Protein AF-A0A0C9UML5-F1 (afdb_monomer_lite)

Organism: Sphaerobolus stellatus (strain SS14) (NCBI:txid990650)

Foldseek 3Di:
DPPPDDDLVNLLVVLVVLLVVLVVCLVVDQLPDPVNVVSLVVSLVSLCCCVQVVVPDPSNVCSVVVNCVRNPVSSLVSLVVVLVVLVVVLVVVVVVVVPDDDDDDDPPVPSVVVSVVSVVVSVVVVVVVVVVVLVVVVVVCVSVVVVVCVVVCVVVVRD

Structure (mmCIF, N/CA/C/O backbone):
data_AF-A0A0C9UML5-F1
#
_entry.id   AF-A0A0C9UML5-F1
#
loop_
_atom_site.group_PDB
_atom_site.id
_atom_site.type_symbol
_atom_site.label_atom_id
_atom_site.label_alt_id
_atom_site.label_comp_id
_atom_site.label_asym_id
_atom_site.label_entity_id
_atom_site.label_seq_id
_atom_site.pdbx_PDB_ins_code
_atom_site.Cartn_x
_atom_site.Cartn_y
_atom_site.Cartn_z
_atom_site.occupancy
_atom_site.B_iso_or_equiv
_atom_site.auth_seq_id
_atom_site.auth_comp_id
_atom_site.auth_asym_id
_atom_site.auth_atom_id
_atom_site.pdbx_PDB_model_num
ATOM 1 N N . MET A 1 1 ? 8.887 7.141 35.083 1.00 37.28 1 MET A N 1
ATOM 2 C CA . MET A 1 1 ? 8.298 7.886 33.951 1.00 37.28 1 MET A CA 1
ATOM 3 C C . MET A 1 1 ? 7.443 6.906 33.176 1.00 37.28 1 MET A C 1
ATOM 5 O O . MET A 1 1 ? 7.995 5.989 32.589 1.00 37.28 1 MET A O 1
ATOM 9 N N . VAL A 1 2 ? 6.119 7.006 33.294 1.00 44.16 2 VAL A N 1
ATOM 10 C CA . VAL A 1 2 ? 5.194 6.167 32.522 1.00 44.16 2 VAL A CA 1
ATOM 11 C C . VAL A 1 2 ? 5.106 6.806 31.145 1.00 44.16 2 VAL A C 1
ATOM 13 O O . VAL A 1 2 ? 4.615 7.927 31.032 1.00 44.16 2 VAL A O 1
ATOM 16 N N . ASP A 1 3 ? 5.660 6.142 30.136 1.00 46.56 3 ASP A N 1
ATOM 17 C CA . ASP A 1 3 ? 5.519 6.552 28.741 1.00 46.56 3 ASP A CA 1
ATOM 18 C C . ASP A 1 3 ? 4.016 6.552 28.430 1.00 46.56 3 ASP A C 1
ATOM 20 O O . ASP A 1 3 ? 3.369 5.502 28.413 1.00 46.56 3 ASP A O 1
ATOM 24 N N . SER A 1 4 ? 3.413 7.738 28.342 1.00 63.56 4 SER A N 1
ATOM 25 C CA . SER A 1 4 ? 1.986 7.846 28.045 1.00 63.56 4 SER A CA 1
ATOM 26 C C . SER A 1 4 ? 1.771 7.348 26.625 1.00 63.56 4 SER A C 1
ATOM 28 O O . SER A 1 4 ? 2.444 7.809 25.704 1.00 63.56 4 SER A O 1
ATOM 30 N N . ALA A 1 5 ? 0.847 6.399 26.451 1.00 71.50 5 ALA A N 1
ATOM 31 C CA . ALA A 1 5 ? 0.508 5.882 25.134 1.00 71.50 5 ALA A CA 1
ATOM 32 C C . ALA A 1 5 ? 0.207 7.053 24.174 1.00 71.50 5 ALA A C 1
ATOM 34 O O . ALA A 1 5 ? -0.479 8.003 24.571 1.00 71.50 5 ALA A O 1
ATOM 35 N N . PRO A 1 6 ? 0.733 7.021 22.937 1.00 81.56 6 PRO A N 1
ATOM 36 C CA . PRO A 1 6 ? 0.587 8.127 22.005 1.00 81.56 6 PRO A CA 1
ATOM 37 C C . PRO A 1 6 ? -0.895 8.395 21.733 1.00 81.56 6 PRO A C 1
ATOM 39 O O . PRO A 1 6 ? -1.674 7.485 21.468 1.00 81.56 6 PRO A O 1
ATOM 42 N N . THR A 1 7 ? -1.295 9.661 21.816 1.00 91.38 7 THR A N 1
ATOM 43 C CA . THR A 1 7 ? -2.686 10.068 21.577 1.00 91.38 7 THR A CA 1
ATOM 44 C C . THR A 1 7 ? -3.059 9.932 20.092 1.00 91.38 7 THR A C 1
ATOM 46 O O . THR A 1 7 ? -2.194 10.111 19.230 1.00 91.38 7 THR A O 1
ATOM 49 N N . PRO A 1 8 ? -4.344 9.734 19.740 1.00 91.06 8 PRO A N 1
ATOM 50 C CA . PRO A 1 8 ? -4.780 9.714 18.338 1.00 91.06 8 PRO A CA 1
ATOM 51 C C . PRO A 1 8 ? -4.347 10.962 17.555 1.00 91.06 8 PRO A C 1
ATOM 53 O O . PRO A 1 8 ? -3.912 10.869 16.410 1.00 91.06 8 PRO A O 1
ATOM 56 N N . ALA A 1 9 ? -4.393 12.132 18.200 1.00 91.94 9 ALA A N 1
ATOM 57 C CA . ALA A 1 9 ? -3.999 13.402 17.601 1.00 91.94 9 ALA A CA 1
ATOM 58 C C . ALA A 1 9 ? -2.495 13.470 17.280 1.00 91.94 9 ALA A C 1
ATOM 60 O O . ALA A 1 9 ? -2.121 13.953 16.207 1.00 91.94 9 ALA A O 1
ATOM 61 N N . SER A 1 10 ? -1.630 12.972 18.174 1.00 92.31 10 SER A N 1
ATOM 62 C CA . SER A 1 10 ? -0.186 12.905 17.912 1.00 92.31 10 SER A CA 1
ATOM 63 C C . SER A 1 10 ? 0.127 11.906 16.800 1.00 92.31 10 SER A C 1
ATOM 65 O O . SER A 1 10 ? 0.839 12.260 15.863 1.00 92.31 10 SER A O 1
ATOM 67 N N . ILE A 1 11 ? -0.502 10.723 16.819 1.00 91.88 11 ILE A N 1
ATOM 68 C CA . ILE A 1 11 ? -0.338 9.713 15.759 1.00 91.88 11 ILE A CA 1
ATOM 69 C C . ILE A 1 11 ? -0.754 10.290 14.400 1.00 91.88 11 ILE A C 1
ATOM 71 O O . ILE A 1 11 ? -0.032 10.144 13.414 1.00 91.88 11 ILE A O 1
ATOM 75 N N . ALA A 1 12 ? -1.887 10.993 14.329 1.00 90.88 12 ALA A N 1
ATOM 76 C CA . ALA A 1 12 ? -2.371 11.593 13.088 1.00 90.88 12 ALA A CA 1
ATOM 77 C C . ALA A 1 12 ? -1.450 12.703 12.562 1.00 90.88 12 ALA A C 1
ATOM 79 O O . ALA A 1 12 ? -1.233 12.809 11.351 1.00 90.88 12 ALA A O 1
ATOM 80 N N . LYS A 1 13 ? -0.893 13.531 13.455 1.00 91.62 13 LYS A N 1
ATOM 81 C CA . LYS A 1 13 ?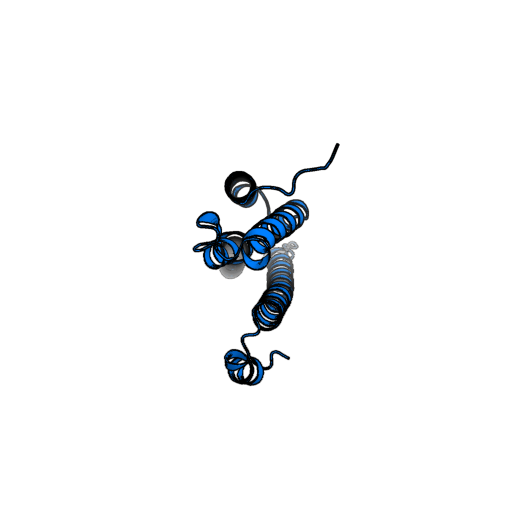 0.079 14.567 13.087 1.00 91.62 13 LYS A CA 1
ATOM 82 C C . LYS A 1 13 ? 1.343 13.941 12.493 1.00 91.62 13 LYS A C 1
ATOM 84 O O . LYS A 1 13 ? 1.759 14.348 11.406 1.00 91.62 13 LYS A O 1
ATOM 89 N N . ASP A 1 14 ? 1.892 12.928 13.154 1.00 90.62 14 ASP A N 1
ATOM 90 C CA . ASP A 1 14 ? 3.105 12.240 12.707 1.00 90.62 14 ASP A CA 1
ATOM 91 C C . ASP A 1 14 ? 2.861 11.505 11.384 1.00 90.62 14 ASP A C 1
ATOM 93 O O . ASP A 1 14 ? 3.641 11.630 10.443 1.00 90.62 14 ASP A O 1
ATOM 97 N N . THR A 1 15 ? 1.709 10.841 11.253 1.00 91.75 15 THR A N 1
ATOM 98 C CA . THR A 1 15 ? 1.270 10.158 10.024 1.00 91.75 15 THR A CA 1
ATOM 99 C C . THR A 1 15 ? 1.213 11.109 8.829 1.00 91.75 15 THR A C 1
ATOM 101 O O . THR A 1 15 ? 1.669 10.756 7.738 1.00 91.75 15 THR A O 1
ATOM 104 N N . LYS A 1 16 ? 0.700 12.334 9.010 1.00 90.62 16 LYS A N 1
ATOM 105 C CA . LYS A 1 16 ? 0.699 13.359 7.951 1.00 90.62 16 LYS A CA 1
ATOM 106 C C . LYS A 1 16 ? 2.119 13.767 7.559 1.00 90.62 16 LYS A C 1
ATOM 108 O O . LYS A 1 16 ? 2.407 13.846 6.365 1.00 90.62 16 LYS A O 1
ATOM 113 N N . GLY A 1 17 ? 2.998 13.977 8.542 1.00 90.06 17 GLY A N 1
ATOM 114 C CA . GLY A 1 17 ? 4.414 14.275 8.306 1.00 90.06 17 GLY A CA 1
ATOM 115 C C . GLY A 1 17 ? 5.109 13.166 7.514 1.00 90.06 17 GLY A C 1
ATOM 116 O O . GLY A 1 17 ? 5.662 13.423 6.446 1.00 90.06 17 GLY A O 1
ATOM 117 N N . TYR A 1 18 ? 4.987 11.919 7.969 1.00 90.31 18 TYR A N 1
ATOM 118 C CA . TYR A 1 18 ? 5.556 10.747 7.299 1.00 90.31 18 TYR A CA 1
ATOM 119 C C . TYR A 1 18 ? 4.988 10.529 5.897 1.00 90.31 18 TYR A C 1
ATOM 121 O O . TYR A 1 18 ? 5.733 10.190 4.982 1.00 90.31 18 TYR A O 1
ATOM 129 N N . THR A 1 19 ? 3.691 10.769 5.697 1.00 91.44 19 THR A N 1
ATOM 130 C CA . THR A 1 19 ? 3.065 10.691 4.370 1.00 91.44 19 THR A CA 1
ATOM 131 C C . THR A 1 19 ? 3.701 11.680 3.399 1.00 91.44 19 THR A C 1
ATOM 133 O O . THR A 1 19 ? 3.981 11.328 2.251 1.00 91.44 19 THR A O 1
ATOM 136 N N . GLN A 1 20 ? 3.920 12.920 3.841 1.00 92.00 20 GLN A N 1
ATOM 137 C CA . GLN A 1 20 ? 4.536 13.942 3.004 1.00 92.00 20 GLN A CA 1
ATOM 138 C C . GLN A 1 20 ? 5.995 13.587 2.691 1.00 92.00 20 GLN A C 1
ATOM 140 O O . GLN A 1 20 ? 6.381 13.607 1.523 1.00 92.00 20 GLN A O 1
ATOM 145 N N . SER A 1 21 ? 6.767 13.168 3.699 1.00 90.50 21 SER A N 1
ATOM 146 C CA . SER A 1 21 ? 8.148 12.710 3.508 1.00 90.50 21 SER A CA 1
ATOM 147 C C . SER A 1 21 ? 8.244 11.541 2.528 1.00 90.50 21 SER A C 1
ATOM 149 O O . SER A 1 21 ? 9.054 11.605 1.607 1.00 90.50 21 SER A O 1
ATOM 151 N N . LEU A 1 22 ? 7.383 10.527 2.657 1.00 91.56 22 LEU A N 1
ATOM 152 C CA . LEU A 1 22 ? 7.368 9.370 1.761 1.00 91.56 22 LEU A CA 1
ATOM 153 C C . LEU A 1 22 ? 7.073 9.784 0.314 1.00 91.56 22 LEU A C 1
ATOM 155 O O . LEU A 1 22 ? 7.769 9.358 -0.606 1.00 91.56 22 LEU A O 1
ATOM 159 N N . LYS A 1 23 ? 6.075 10.653 0.101 1.00 91.06 23 LYS A N 1
ATOM 160 C CA . LYS A 1 23 ? 5.753 11.189 -1.232 1.00 91.06 23 LYS A CA 1
ATOM 161 C C . LYS A 1 23 ? 6.925 11.946 -1.846 1.00 91.06 23 LYS A C 1
ATOM 163 O O . LYS A 1 23 ? 7.192 11.788 -3.034 1.00 91.06 23 LYS A O 1
ATOM 168 N N . ASP A 1 24 ? 7.594 12.789 -1.068 1.00 91.25 24 ASP A N 1
ATOM 169 C CA . ASP A 1 24 ? 8.711 13.588 -1.569 1.00 91.25 24 ASP A CA 1
ATOM 170 C C . ASP A 1 24 ? 9.957 12.739 -1.828 1.00 91.25 24 ASP A C 1
ATOM 172 O O . ASP A 1 24 ? 10.681 13.002 -2.791 1.00 91.25 24 ASP A O 1
ATOM 176 N N . TYR A 1 25 ? 10.160 11.682 -1.040 1.00 91.00 25 TYR A N 1
ATOM 177 C CA . TYR A 1 25 ? 11.210 10.697 -1.270 1.00 91.00 25 TYR A CA 1
ATOM 178 C C . TYR A 1 25 ? 10.944 9.890 -2.553 1.00 91.00 25 TYR A C 1
ATOM 180 O O . TYR A 1 25 ? 11.807 9.820 -3.425 1.00 91.00 25 TYR A O 1
ATOM 188 N N . LEU A 1 26 ? 9.715 9.401 -2.754 1.00 90.44 26 LEU A N 1
ATOM 189 C CA . LEU A 1 26 ? 9.290 8.669 -3.961 1.00 90.44 26 LEU A CA 1
ATOM 190 C C . LEU A 1 26 ? 9.470 9.444 -5.273 1.00 90.44 26 LEU A C 1
ATOM 192 O O . LEU A 1 26 ? 9.626 8.835 -6.327 1.00 90.44 26 LEU A O 1
ATOM 196 N N . LYS A 1 27 ? 9.447 10.781 -5.238 1.00 89.12 27 LYS A N 1
ATOM 197 C CA . LYS A 1 27 ? 9.708 11.606 -6.432 1.00 89.12 27 LYS A CA 1
ATOM 198 C C . LYS A 1 27 ? 11.169 11.559 -6.876 1.00 89.12 27 LYS A C 1
ATOM 200 O O . LYS A 1 27 ? 11.449 11.808 -8.043 1.00 89.12 27 LYS A O 1
ATOM 205 N N . LYS A 1 28 ? 12.091 11.318 -5.941 1.00 90.75 28 LYS A N 1
ATOM 206 C CA . LYS A 1 28 ? 13.544 11.408 -6.157 1.00 90.75 28 LYS A CA 1
ATOM 207 C C . LYS A 1 28 ? 14.221 10.040 -6.229 1.00 90.75 28 LYS A C 1
ATOM 209 O O . LYS A 1 28 ? 15.330 9.953 -6.741 1.00 90.75 28 LYS A O 1
ATOM 214 N N . HIS A 1 29 ? 13.555 9.008 -5.724 1.00 92.19 29 HIS A N 1
ATOM 215 C CA . HIS A 1 29 ? 14.109 7.679 -5.494 1.00 92.19 29 HIS A CA 1
ATOM 216 C C . HIS A 1 29 ? 13.313 6.593 -6.220 1.00 92.19 29 HIS A C 1
ATOM 218 O O . HIS A 1 29 ? 12.167 6.799 -6.634 1.00 92.19 29 HIS A O 1
ATOM 224 N N . GLU A 1 30 ? 13.920 5.420 -6.381 1.00 89.12 30 GLU A N 1
ATOM 225 C CA . GLU A 1 30 ? 13.242 4.272 -6.977 1.00 89.12 30 GLU A CA 1
ATOM 226 C C . GLU A 1 30 ? 12.307 3.589 -5.966 1.00 89.12 30 GLU A C 1
ATOM 228 O O . GLU A 1 30 ? 12.708 3.374 -4.824 1.00 89.12 30 GLU A O 1
ATOM 233 N N . PRO A 1 31 ? 11.096 3.149 -6.363 1.00 90.19 31 PRO A N 1
ATOM 234 C CA . PRO A 1 31 ? 10.083 2.626 -5.436 1.00 90.19 31 PRO A CA 1
ATOM 235 C C . PRO A 1 31 ? 10.476 1.334 -4.694 1.00 90.19 31 PRO A C 1
ATOM 237 O O . PRO A 1 31 ? 9.793 0.950 -3.748 1.00 90.19 31 PRO A O 1
ATOM 240 N N . TRP A 1 32 ? 11.552 0.656 -5.108 1.00 90.50 32 TRP A N 1
ATOM 241 C CA . TRP A 1 32 ? 12.105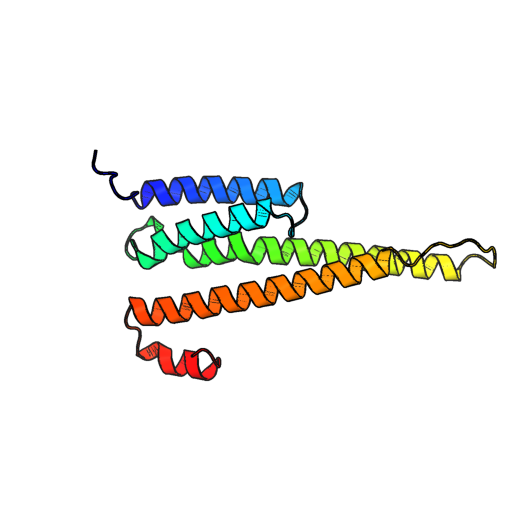 -0.545 -4.460 1.00 90.50 32 TRP A CA 1
ATOM 242 C C . TRP A 1 32 ? 13.290 -0.259 -3.527 1.00 90.50 32 TRP A C 1
ATOM 244 O O . TRP A 1 32 ? 13.956 -1.194 -3.074 1.00 90.50 32 TRP A O 1
ATOM 254 N N . GLU A 1 33 ? 13.615 1.006 -3.265 1.00 93.12 33 GLU A N 1
ATOM 255 C CA . GLU A 1 33 ? 14.661 1.344 -2.302 1.00 93.12 33 GLU A CA 1
ATOM 256 C C . GLU A 1 33 ? 14.272 0.922 -0.879 1.00 93.12 33 GLU A C 1
ATOM 258 O O . GLU A 1 33 ? 13.125 1.050 -0.449 1.00 93.12 33 GLU A O 1
ATOM 263 N N . ARG A 1 34 ? 15.259 0.435 -0.115 1.00 91.81 34 ARG A N 1
ATOM 264 C CA . ARG A 1 34 ? 15.042 -0.052 1.259 1.00 91.81 34 ARG A CA 1
ATOM 265 C C . ARG A 1 34 ? 14.485 1.027 2.188 1.00 91.81 34 ARG A C 1
ATOM 267 O O . ARG A 1 34 ? 13.712 0.708 3.083 1.00 91.81 34 ARG A O 1
ATOM 274 N N . GLU A 1 35 ? 14.858 2.284 1.969 1.00 92.44 35 GLU A N 1
ATOM 275 C CA . GLU A 1 35 ? 14.360 3.409 2.764 1.00 92.44 35 GLU A CA 1
ATOM 276 C C . GLU A 1 35 ? 12.855 3.635 2.549 1.00 92.44 35 GLU A C 1
ATOM 278 O O . GLU A 1 35 ? 12.121 3.872 3.506 1.00 92.44 35 GLU A O 1
ATOM 283 N N . ILE A 1 36 ? 12.359 3.459 1.318 1.00 92.62 36 ILE A N 1
ATOM 284 C CA . ILE A 1 36 ? 10.921 3.530 1.016 1.00 92.62 36 ILE A CA 1
ATOM 285 C C . ILE A 1 36 ? 10.175 2.408 1.730 1.00 92.62 36 ILE A C 1
ATOM 287 O O . ILE A 1 36 ? 9.125 2.651 2.323 1.00 92.62 36 ILE A O 1
ATOM 291 N N . GLU A 1 37 ? 10.725 1.193 1.720 1.00 92.62 37 GLU A N 1
ATOM 292 C CA . GLU A 1 37 ? 10.151 0.051 2.438 1.00 92.62 37 GLU A CA 1
ATOM 293 C C . GLU A 1 37 ? 10.069 0.305 3.949 1.00 92.62 37 GLU A C 1
ATOM 295 O O . GLU A 1 37 ? 9.044 0.042 4.589 1.00 92.62 37 GLU A O 1
ATOM 300 N N . PHE A 1 38 ? 11.138 0.862 4.518 1.00 92.81 38 PHE A N 1
ATOM 301 C CA . PHE A 1 38 ? 11.209 1.206 5.932 1.00 92.81 38 PHE A CA 1
ATOM 302 C C . PHE A 1 38 ? 10.170 2.270 6.308 1.00 92.81 38 PHE A C 1
ATOM 304 O O . PHE A 1 38 ? 9.367 2.060 7.224 1.00 92.81 38 PHE A O 1
ATOM 311 N N . GLN A 1 39 ? 10.121 3.378 5.563 1.00 93.19 39 GLN A N 1
ATOM 312 C CA . GLN A 1 39 ? 9.140 4.444 5.778 1.00 93.19 39 GLN A CA 1
ATOM 313 C C . GLN A 1 39 ? 7.707 3.934 5.609 1.00 93.19 39 GLN A C 1
ATOM 315 O O . GLN A 1 39 ? 6.847 4.236 6.439 1.00 93.19 39 GLN A O 1
ATOM 320 N N . ARG A 1 40 ? 7.455 3.100 4.594 1.00 94.75 40 ARG A N 1
ATOM 321 C CA . ARG A 1 40 ? 6.151 2.471 4.360 1.00 94.75 40 ARG A CA 1
ATOM 322 C C . ARG A 1 40 ? 5.734 1.599 5.539 1.00 94.75 40 ARG A C 1
ATOM 324 O O . ARG A 1 40 ? 4.614 1.733 6.024 1.00 94.75 40 ARG A O 1
ATOM 331 N N . THR A 1 41 ? 6.619 0.732 6.024 1.00 94.25 41 THR A N 1
ATOM 332 C CA . THR A 1 41 ? 6.336 -0.167 7.153 1.00 94.25 41 THR A CA 1
ATOM 333 C C . THR A 1 41 ? 6.025 0.613 8.431 1.00 94.25 41 THR A C 1
ATOM 335 O O . THR A 1 41 ? 5.075 0.283 9.149 1.00 94.25 41 THR A O 1
ATOM 338 N N . ASN A 1 42 ? 6.771 1.686 8.694 1.00 93.50 42 ASN A N 1
ATOM 339 C CA . ASN A 1 42 ? 6.502 2.568 9.827 1.00 93.50 42 ASN A CA 1
ATOM 340 C C . ASN A 1 42 ? 5.159 3.290 9.674 1.00 93.50 42 ASN A C 1
ATOM 342 O O . ASN A 1 42 ? 4.365 3.303 10.614 1.00 93.50 42 ASN A O 1
ATOM 346 N N . LEU A 1 43 ? 4.862 3.818 8.483 1.00 94.75 43 LEU A N 1
ATOM 347 C CA . LEU A 1 43 ? 3.598 4.496 8.199 1.00 94.75 43 LEU A CA 1
ATOM 348 C C . LEU A 1 43 ? 2.399 3.552 8.361 1.00 94.75 43 LEU A C 1
ATOM 350 O O . LEU A 1 43 ? 1.405 3.920 8.986 1.00 94.75 43 LEU A O 1
ATOM 354 N N . ARG A 1 44 ? 2.523 2.303 7.891 1.00 96.44 44 ARG A N 1
ATOM 355 C CA . ARG A 1 44 ? 1.525 1.250 8.130 1.00 96.44 44 ARG A CA 1
ATOM 356 C C . ARG A 1 44 ? 1.257 1.084 9.611 1.00 96.44 44 ARG A C 1
ATOM 358 O O . ARG A 1 44 ? 0.103 1.132 10.015 1.00 96.44 44 ARG A O 1
ATOM 365 N N . ARG A 1 45 ? 2.305 0.940 10.428 1.00 94.88 45 ARG A N 1
ATOM 366 C CA . ARG A 1 45 ? 2.161 0.772 11.880 1.00 94.88 45 ARG A CA 1
ATOM 367 C C . ARG A 1 45 ? 1.339 1.902 12.509 1.00 94.88 45 ARG A C 1
ATOM 369 O O . ARG A 1 45 ? 0.481 1.598 13.330 1.00 94.88 45 ARG A O 1
ATOM 376 N N . GLN A 1 46 ? 1.550 3.152 12.096 1.00 94.56 46 GLN A N 1
ATOM 377 C CA . GLN A 1 46 ? 0.794 4.293 12.624 1.00 94.56 46 GLN A CA 1
ATOM 378 C C . GLN A 1 46 ? -0.691 4.237 12.251 1.00 94.56 46 GLN A C 1
ATOM 380 O O . GLN A 1 46 ? -1.558 4.375 13.114 1.00 94.56 46 GLN A O 1
ATOM 385 N N . PHE A 1 47 ? -1.006 3.929 10.992 1.00 95.62 47 PHE A N 1
ATOM 386 C CA . PHE A 1 47 ? -2.395 3.716 10.580 1.00 95.62 47 PHE A CA 1
ATOM 387 C C . PHE A 1 47 ? -3.043 2.530 11.300 1.00 95.62 47 PHE A C 1
ATOM 389 O O . PHE A 1 47 ? -4.199 2.621 11.702 1.00 95.62 47 PHE A O 1
ATOM 396 N N . LEU A 1 48 ? -2.309 1.434 11.523 1.00 95.38 48 LEU A N 1
ATOM 397 C CA . LEU A 1 48 ? -2.830 0.294 12.280 1.00 95.38 48 LEU A CA 1
ATOM 398 C C . LEU A 1 48 ? -3.129 0.657 13.739 1.00 95.38 48 LEU A C 1
ATOM 400 O O . LEU A 1 48 ? -4.082 0.123 14.302 1.00 95.38 48 LEU A O 1
ATOM 404 N N . GLN A 1 49 ? -2.352 1.557 14.352 1.00 94.75 49 GLN A N 1
ATOM 405 C CA . GLN A 1 49 ? -2.662 2.064 15.691 1.00 94.75 49 GLN A CA 1
ATOM 406 C C . GLN A 1 49 ? -3.968 2.863 15.695 1.00 94.75 49 GLN A C 1
ATOM 408 O O . GLN A 1 49 ? -4.821 2.610 16.542 1.00 94.75 49 GLN A O 1
ATOM 413 N N . LEU A 1 50 ? -4.172 3.758 14.724 1.00 94.31 50 LEU A N 1
ATOM 414 C CA . LEU A 1 50 ? -5.444 4.475 14.587 1.00 94.31 50 LEU A CA 1
ATOM 415 C C . LEU A 1 50 ? -6.614 3.496 14.414 1.00 94.31 50 LEU A C 1
ATOM 417 O O . LEU A 1 50 ? -7.576 3.542 15.177 1.00 94.31 50 LEU A O 1
ATOM 421 N N . LEU A 1 51 ? -6.486 2.547 13.485 1.00 95.12 51 LEU A N 1
ATOM 422 C CA . LEU A 1 51 ? -7.559 1.614 13.145 1.00 95.12 51 LEU A CA 1
ATOM 423 C C . LEU A 1 51 ? -7.907 0.638 14.275 1.00 95.12 51 LEU A C 1
ATOM 425 O O . LEU A 1 51 ? -9.084 0.372 14.479 1.00 95.12 51 LEU A O 1
ATOM 429 N N . PHE A 1 52 ? -6.924 0.097 15.003 1.00 95.00 52 PHE A N 1
ATOM 430 C CA . PHE A 1 52 ? -7.172 -0.984 15.972 1.00 95.00 52 PHE A CA 1
ATOM 431 C C . PHE A 1 52 ? -7.083 -0.575 17.441 1.00 95.00 52 PHE A C 1
ATOM 433 O O . PHE A 1 52 ? -7.698 -1.234 18.275 1.00 95.00 52 PHE A O 1
ATOM 440 N N . VAL A 1 53 ? -6.331 0.475 17.778 1.00 94.12 53 VAL A N 1
ATOM 441 C CA . VAL A 1 53 ? -6.202 0.956 19.168 1.00 94.12 53 VAL A CA 1
ATOM 442 C C . VAL A 1 53 ? -7.175 2.101 19.431 1.00 94.12 53 VAL A C 1
ATOM 444 O O . VAL A 1 53 ? -7.746 2.194 20.516 1.00 94.12 53 VAL A O 1
ATOM 447 N N . HIS A 1 54 ? -7.417 2.942 18.424 1.00 92.81 54 HIS A N 1
ATOM 448 C CA . HIS A 1 54 ? -8.288 4.109 18.536 1.00 92.81 54 HIS A CA 1
ATOM 449 C C . HIS A 1 54 ? -9.414 4.122 17.486 1.00 92.81 54 HIS A C 1
ATOM 451 O O . HIS A 1 54 ? -9.626 5.154 16.851 1.00 92.81 54 HIS A O 1
ATOM 457 N N . PRO A 1 55 ? -10.177 3.026 17.301 1.00 92.19 55 PRO A N 1
ATOM 458 C CA . PRO A 1 55 ? -11.128 2.880 16.189 1.00 92.19 55 PRO A CA 1
ATOM 459 C C . PRO A 1 55 ? -12.207 3.973 16.136 1.00 92.19 55 PRO A C 1
ATOM 461 O O . PRO A 1 55 ? -12.677 4.323 15.061 1.00 92.19 55 PRO A O 1
ATOM 464 N N . TYR A 1 56 ? -12.581 4.536 17.288 1.00 92.06 56 TYR A N 1
ATOM 465 C CA . TYR A 1 56 ? -13.627 5.561 17.405 1.00 92.06 56 TYR A CA 1
ATOM 466 C C . TYR A 1 56 ? -13.089 6.998 17.464 1.00 92.06 56 TYR A C 1
ATOM 468 O O . TYR A 1 56 ? -13.861 7.940 17.641 1.00 92.06 56 TYR A O 1
ATOM 476 N N . ALA A 1 57 ? -11.773 7.191 17.352 1.00 93.75 57 ALA A N 1
ATOM 477 C CA . ALA A 1 57 ? -11.204 8.528 17.277 1.00 93.75 57 ALA A CA 1
ATOM 478 C C . ALA A 1 57 ? -11.571 9.1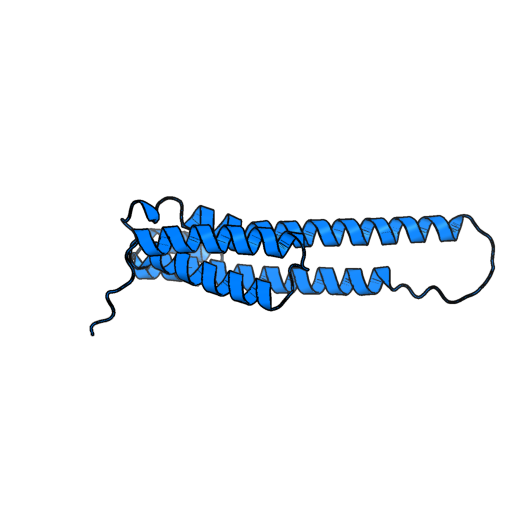79 15.937 1.00 93.75 57 ALA A C 1
ATOM 480 O O . ALA A 1 57 ? -11.577 8.525 14.894 1.00 93.75 57 ALA A O 1
ATOM 481 N N . LYS A 1 58 ? -11.828 10.491 15.940 1.00 93.75 58 LYS A N 1
ATOM 482 C CA . LYS A 1 58 ? -12.109 11.242 14.702 1.00 93.75 58 LYS A CA 1
ATOM 483 C C . LYS A 1 58 ? -10.953 11.142 13.701 1.00 93.75 58 LYS A C 1
ATOM 485 O O . LYS A 1 58 ? -11.176 11.209 12.500 1.00 93.75 58 LYS A O 1
ATOM 490 N N . GLU A 1 59 ? -9.731 10.979 14.204 1.00 93.12 59 GLU A N 1
ATOM 491 C CA . GLU A 1 59 ? -8.507 10.800 13.430 1.00 93.12 59 GLU A CA 1
ATOM 492 C C . GLU A 1 59 ? -8.441 9.453 12.701 1.00 93.12 59 GLU A C 1
ATOM 494 O O . GLU A 1 59 ? -7.711 9.334 11.721 1.00 93.12 59 GLU A O 1
ATOM 499 N N . SER A 1 60 ? -9.191 8.455 13.169 1.00 93.31 60 SER A N 1
ATOM 500 C CA . SER A 1 60 ? -9.263 7.124 12.559 1.00 93.31 60 SER A CA 1
ATOM 501 C C . SER A 1 60 ? -10.264 7.063 11.411 1.00 93.31 60 SER A C 1
ATOM 503 O O . SER A 1 60 ? -10.259 6.106 10.636 1.00 93.31 60 SER A O 1
ATOM 505 N N . LYS A 1 61 ? -11.104 8.095 11.266 1.00 92.38 61 LYS A N 1
ATOM 506 C CA . LYS A 1 61 ? -11.969 8.250 10.102 1.00 92.38 61 LYS A CA 1
ATOM 507 C C . LYS A 1 61 ? -11.107 8.343 8.841 1.00 92.38 61 LYS A C 1
ATOM 509 O O . LYS A 1 61 ? -10.155 9.119 8.797 1.00 92.38 61 LYS A O 1
ATOM 514 N N . ASP A 1 62 ? -11.448 7.551 7.829 1.00 92.62 62 ASP A N 1
ATOM 515 C CA . ASP A 1 62 ? -10.739 7.471 6.545 1.00 92.62 62 ASP A CA 1
ATOM 516 C C . ASP A 1 62 ? -9.261 7.025 6.666 1.00 92.62 62 ASP A C 1
ATOM 518 O O . ASP A 1 62 ? -8.467 7.185 5.728 1.00 92.62 62 ASP A O 1
ATOM 522 N N . ALA A 1 63 ? -8.854 6.472 7.818 1.00 94.19 63 ALA A N 1
ATOM 523 C CA . ALA A 1 63 ? -7.488 6.001 8.043 1.00 94.19 63 ALA A CA 1
ATOM 524 C C . ALA A 1 63 ? -7.151 4.777 7.177 1.00 94.19 63 ALA A C 1
ATOM 526 O O . ALA A 1 63 ? -6.016 4.642 6.730 1.00 94.19 63 ALA A O 1
ATOM 527 N N . ASP A 1 64 ? -8.130 3.925 6.886 1.00 93.31 64 ASP A N 1
ATOM 528 C CA . ASP A 1 64 ? -8.044 2.791 5.963 1.00 93.31 64 ASP A CA 1
ATOM 529 C C . ASP A 1 64 ? -7.833 3.254 4.512 1.00 93.31 64 ASP A C 1
ATOM 531 O O . ASP A 1 64 ? -6.917 2.785 3.827 1.00 93.31 64 ASP A O 1
ATOM 535 N N . HIS A 1 65 ? -8.607 4.250 4.071 1.00 95.31 65 HIS A N 1
ATOM 536 C CA . HIS A 1 65 ? -8.451 4.852 2.751 1.00 95.31 65 HIS A CA 1
ATOM 537 C C . HIS A 1 65 ? -7.081 5.528 2.608 1.00 95.31 65 HIS A C 1
ATOM 539 O O . HIS A 1 65 ? -6.369 5.337 1.617 1.00 95.31 65 HIS A O 1
ATOM 545 N N . SER A 1 66 ? -6.673 6.278 3.634 1.00 94.75 66 SER A N 1
ATOM 546 C CA . SER A 1 66 ? -5.373 6.948 3.683 1.00 94.75 66 SER A CA 1
ATOM 547 C C . SER A 1 66 ? -4.215 5.946 3.700 1.00 94.75 66 SER A C 1
ATOM 549 O O . SER A 1 66 ? -3.230 6.139 2.983 1.00 94.75 66 SER A O 1
ATOM 551 N N . LEU A 1 67 ? -4.340 4.851 4.453 1.00 96.31 67 LEU A N 1
ATOM 552 C CA . LEU A 1 67 ? -3.385 3.743 4.482 1.00 96.31 67 LEU A CA 1
ATOM 553 C C . LEU A 1 67 ? -3.184 3.147 3.084 1.00 96.31 67 LEU A C 1
ATOM 555 O O . LEU A 1 67 ? -2.039 2.994 2.644 1.00 96.31 67 LEU A O 1
ATOM 559 N N . TRP A 1 68 ? -4.276 2.858 2.368 1.00 96.62 68 TRP A N 1
ATOM 560 C CA . TRP A 1 68 ? -4.219 2.353 0.995 1.00 96.62 68 TRP A CA 1
ATOM 561 C C . TRP A 1 68 ? -3.535 3.342 0.053 1.00 96.62 68 TRP A C 1
ATOM 563 O O . TRP A 1 68 ? -2.570 2.982 -0.630 1.00 96.62 68 TRP A O 1
ATOM 573 N N . LEU A 1 69 ? -3.992 4.597 0.036 1.00 95.50 69 LEU A N 1
ATOM 574 C CA . LEU A 1 69 ? -3.464 5.601 -0.884 1.00 95.50 69 LEU A CA 1
ATOM 575 C C . LEU A 1 69 ? -1.959 5.813 -0.698 1.00 95.50 69 LEU A C 1
ATOM 577 O O . LEU A 1 69 ? -1.198 5.857 -1.666 1.00 95.50 69 LEU A O 1
ATOM 581 N N . THR A 1 70 ? -1.536 5.946 0.557 1.00 93.69 70 THR A N 1
ATOM 582 C CA . THR A 1 70 ? -0.177 6.373 0.896 1.00 93.69 70 THR A CA 1
ATOM 583 C C . THR A 1 70 ? 0.837 5.241 0.862 1.00 93.69 70 THR A C 1
ATOM 585 O O . THR A 1 70 ? 1.962 5.466 0.418 1.00 93.69 70 THR A O 1
ATOM 588 N N . THR A 1 71 ? 0.457 4.035 1.294 1.00 95.62 71 THR A N 1
ATOM 589 C CA . THR A 1 71 ? 1.403 2.916 1.417 1.00 95.62 71 THR A CA 1
ATOM 590 C C . THR A 1 71 ? 1.376 1.984 0.215 1.00 95.62 71 THR A C 1
ATOM 592 O O . THR A 1 71 ? 2.405 1.408 -0.114 1.00 95.62 71 THR A O 1
ATOM 595 N N . SER A 1 72 ? 0.247 1.868 -0.483 1.00 96.38 72 SER A N 1
ATOM 596 C CA . SER A 1 72 ? 0.092 0.917 -1.586 1.00 96.38 72 SER A CA 1
ATOM 597 C C . SER A 1 72 ? -0.033 1.639 -2.919 1.00 96.38 72 SER A C 1
ATOM 599 O O . SER A 1 72 ? 0.817 1.484 -3.796 1.00 96.38 72 SER A O 1
ATOM 601 N N . TYR A 1 73 ? -1.055 2.482 -3.074 1.00 96.06 73 TYR A N 1
ATOM 602 C CA . TYR A 1 73 ? -1.402 3.073 -4.364 1.00 96.06 73 TYR A CA 1
ATOM 603 C C . TYR A 1 73 ? -0.275 3.926 -4.962 1.00 96.06 73 TYR A C 1
ATOM 605 O O . TYR A 1 73 ? 0.036 3.765 -6.142 1.00 96.06 73 TYR A O 1
ATOM 613 N N . PHE A 1 74 ? 0.379 4.798 -4.182 1.00 93.94 74 PHE A N 1
ATOM 614 C CA . PHE A 1 74 ? 1.487 5.604 -4.715 1.00 93.94 74 PHE A CA 1
ATOM 615 C C . PHE A 1 74 ? 2.679 4.757 -5.163 1.00 93.94 74 PHE A C 1
ATOM 617 O O . PHE A 1 74 ? 3.271 5.059 -6.197 1.00 93.94 74 PHE A O 1
ATOM 624 N N . ILE A 1 75 ? 2.988 3.672 -4.448 1.00 94.94 75 ILE A N 1
ATOM 625 C CA . ILE A 1 75 ? 4.063 2.747 -4.824 1.00 94.94 75 ILE A CA 1
ATOM 626 C C . ILE A 1 75 ? 3.690 1.992 -6.105 1.00 94.94 75 ILE A C 1
ATOM 628 O O . ILE A 1 75 ? 4.484 1.943 -7.044 1.00 94.94 75 ILE A O 1
ATOM 632 N N . ILE A 1 76 ? 2.458 1.474 -6.191 1.00 96.62 76 ILE A N 1
ATOM 633 C CA . ILE A 1 76 ? 1.920 0.830 -7.403 1.00 96.62 76 ILE A CA 1
ATOM 634 C C . ILE A 1 76 ? 1.996 1.788 -8.596 1.00 96.62 76 ILE A C 1
ATOM 636 O O . ILE A 1 76 ? 2.431 1.398 -9.678 1.00 96.62 76 ILE A O 1
ATOM 640 N N . SER A 1 77 ? 1.579 3.041 -8.405 1.00 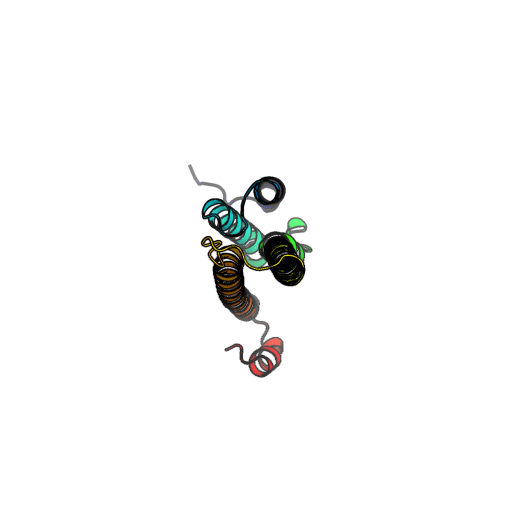95.69 77 SER A N 1
ATOM 641 C CA . SER A 1 77 ? 1.614 4.071 -9.443 1.00 95.69 77 SER A CA 1
ATOM 642 C C . SER A 1 77 ? 3.046 4.346 -9.908 1.00 95.69 77 SER A C 1
ATOM 644 O O . SER A 1 77 ? 3.306 4.346 -11.111 1.00 95.69 77 SER A O 1
ATOM 646 N N . ALA A 1 78 ? 3.994 4.473 -8.973 1.00 94.25 78 ALA A N 1
ATOM 647 C CA . ALA A 1 78 ? 5.408 4.647 -9.292 1.00 94.25 78 ALA A CA 1
ATOM 648 C C . ALA A 1 78 ? 5.958 3.462 -10.107 1.00 94.25 78 ALA A C 1
ATOM 650 O O . ALA A 1 78 ? 6.581 3.677 -11.146 1.00 94.25 78 ALA A O 1
ATOM 651 N N . TYR A 1 79 ? 5.663 2.215 -9.717 1.00 95.69 79 TYR A N 1
ATOM 652 C CA . TYR A 1 79 ? 6.038 1.037 -10.509 1.00 95.69 79 TYR A CA 1
ATOM 653 C C . TYR A 1 79 ? 5.453 1.076 -11.922 1.00 95.69 79 TYR A C 1
ATOM 655 O O . TYR A 1 79 ? 6.189 0.879 -12.888 1.00 95.69 79 TYR A O 1
ATOM 663 N N . LYS A 1 80 ? 4.152 1.363 -12.060 1.00 95.38 80 LYS A N 1
ATOM 664 C CA . LYS A 1 80 ? 3.484 1.450 -13.369 1.00 95.38 80 LYS A CA 1
ATOM 665 C C . LYS A 1 80 ? 4.131 2.501 -14.270 1.00 95.38 80 LYS A C 1
ATOM 667 O O . LYS A 1 80 ? 4.367 2.222 -15.441 1.00 95.38 80 LYS A O 1
ATOM 672 N N . GLN A 1 81 ? 4.464 3.671 -13.725 1.00 93.94 81 GLN A N 1
ATOM 673 C CA . GLN A 1 81 ? 5.151 4.731 -14.467 1.00 93.94 81 GLN A CA 1
ATOM 674 C C . GLN A 1 81 ? 6.543 4.292 -14.940 1.00 93.94 81 GLN A C 1
ATOM 676 O O . GLN A 1 81 ? 6.885 4.496 -16.103 1.00 93.94 81 GLN A O 1
ATOM 681 N N . ARG A 1 82 ? 7.338 3.651 -14.071 1.00 91.94 82 ARG A N 1
ATOM 682 C CA . ARG A 1 82 ? 8.682 3.172 -14.436 1.00 91.94 82 ARG A CA 1
ATOM 683 C C . ARG A 1 82 ? 8.643 2.037 -15.461 1.00 91.94 82 ARG A C 1
ATOM 685 O O . ARG A 1 82 ? 9.483 2.018 -16.355 1.00 91.94 82 ARG A O 1
ATOM 692 N N . ILE A 1 83 ? 7.670 1.126 -15.362 1.00 93.12 83 ILE A N 1
ATOM 693 C CA . ILE A 1 83 ? 7.473 0.046 -16.343 1.00 93.12 83 ILE A CA 1
ATOM 694 C C . ILE A 1 83 ? 7.122 0.643 -17.707 1.00 93.12 83 ILE A C 1
ATOM 696 O O . ILE A 1 83 ? 7.815 0.358 -18.677 1.00 93.12 83 ILE A O 1
ATOM 700 N N . ALA A 1 84 ? 6.144 1.552 -17.761 1.00 92.69 84 ALA A N 1
ATOM 701 C CA . ALA A 1 84 ? 5.747 2.206 -19.007 1.00 92.69 84 ALA A CA 1
ATOM 702 C C . ALA A 1 84 ? 6.904 2.985 -19.664 1.00 92.69 84 ALA A C 1
ATOM 704 O O . ALA A 1 84 ? 7.060 2.959 -20.884 1.00 92.69 84 ALA A O 1
ATOM 705 N N . ALA A 1 85 ? 7.747 3.649 -18.864 1.00 90.69 85 ALA A N 1
ATOM 706 C CA . ALA A 1 85 ? 8.943 4.321 -19.369 1.00 90.69 85 ALA A CA 1
ATOM 707 C C . ALA A 1 85 ? 9.969 3.328 -19.947 1.00 90.69 85 ALA A C 1
ATOM 709 O O . ALA A 1 85 ? 10.538 3.581 -21.008 1.00 90.69 85 ALA A O 1
ATOM 710 N N . ALA A 1 86 ? 10.188 2.189 -19.282 1.00 88.81 86 ALA A N 1
ATOM 711 C CA . ALA A 1 86 ? 11.081 1.142 -19.775 1.00 88.81 86 ALA A CA 1
ATOM 712 C C . ALA A 1 86 ? 10.560 0.499 -21.075 1.00 88.81 86 ALA A C 1
ATOM 714 O O . ALA A 1 86 ? 11.349 0.271 -21.994 1.00 88.81 86 ALA A O 1
ATOM 715 N N . ASP A 1 87 ? 9.248 0.273 -21.182 1.00 88.88 87 ASP A N 1
ATOM 716 C CA . ASP A 1 87 ? 8.604 -0.230 -22.400 1.00 88.88 87 ASP A CA 1
ATOM 717 C C . ASP A 1 87 ? 8.816 0.725 -23.581 1.00 88.88 87 ASP A C 1
ATOM 719 O O . ASP A 1 87 ? 9.218 0.298 -24.666 1.00 88.88 87 ASP A O 1
ATOM 723 N N . ALA A 1 88 ? 8.630 2.033 -23.367 1.00 88.44 88 ALA A N 1
ATOM 724 C CA . ALA A 1 88 ? 8.837 3.043 -24.404 1.00 88.44 88 ALA A CA 1
ATOM 725 C C . ALA A 1 88 ? 10.276 3.034 -24.955 1.00 88.44 88 ALA A C 1
ATOM 727 O O . ALA A 1 88 ? 10.466 3.100 -26.171 1.00 88.44 88 ALA A O 1
ATOM 728 N N . VAL A 1 89 ? 11.284 2.885 -24.087 1.00 86.19 89 VAL A N 1
ATOM 729 C CA . VAL A 1 89 ? 12.698 2.790 -24.498 1.00 86.19 89 VAL A CA 1
ATOM 730 C C . VAL A 1 89 ? 12.957 1.522 -25.318 1.00 86.19 89 VAL A C 1
ATOM 732 O O . VAL A 1 89 ? 13.636 1.574 -26.344 1.00 86.19 89 VAL A O 1
ATOM 735 N N . ILE A 1 90 ? 12.391 0.379 -24.914 1.00 85.25 90 ILE A N 1
ATOM 736 C CA . ILE A 1 90 ? 12.522 -0.877 -25.670 1.00 85.25 90 ILE A CA 1
ATOM 737 C C . ILE A 1 90 ? 11.919 -0.723 -27.073 1.00 85.25 90 ILE A C 1
ATOM 739 O O . ILE A 1 90 ? 12.569 -1.084 -28.055 1.00 85.25 90 ILE A O 1
ATOM 743 N N . HIS A 1 91 ? 10.725 -0.139 -27.188 1.00 83.00 91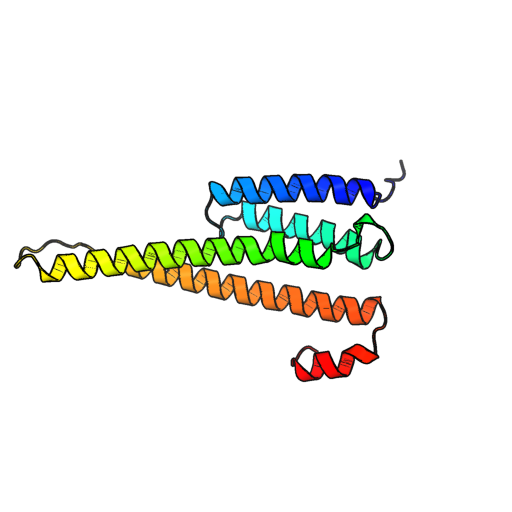 HIS A N 1
ATOM 744 C CA . HIS A 1 91 ? 10.083 0.093 -28.485 1.00 83.00 91 HIS A CA 1
ATOM 745 C C . HIS A 1 91 ? 10.869 1.064 -29.380 1.00 83.00 91 HIS A C 1
ATOM 747 O O . HIS A 1 91 ? 10.990 0.817 -30.580 1.00 83.00 91 HIS A O 1
ATOM 753 N N . GLN A 1 92 ? 11.438 2.134 -28.814 1.00 81.81 92 GLN A N 1
ATOM 754 C CA . GLN A 1 92 ? 12.280 3.080 -29.557 1.00 81.81 92 GLN A CA 1
ATOM 755 C C . GLN A 1 92 ? 13.533 2.399 -30.112 1.00 81.81 92 GLN A C 1
ATOM 757 O O . GLN A 1 92 ? 13.789 2.481 -31.313 1.00 81.81 92 GLN A O 1
ATOM 762 N N . THR A 1 93 ? 14.257 1.651 -29.271 1.00 76.12 93 THR A N 1
ATOM 763 C CA . THR A 1 93 ? 15.457 0.928 -29.720 1.00 76.12 93 THR A CA 1
ATOM 764 C C . THR A 1 93 ? 15.135 -0.088 -30.817 1.00 76.12 93 THR A C 1
ATOM 766 O O . THR A 1 93 ? 15.864 -0.158 -31.799 1.00 76.12 93 THR A O 1
ATOM 769 N N . ALA A 1 94 ? 14.022 -0.824 -30.730 1.00 75.25 94 ALA A N 1
ATOM 770 C CA . ALA A 1 94 ? 13.633 -1.787 -31.765 1.00 75.25 94 ALA A CA 1
ATOM 771 C C . ALA A 1 94 ? 13.401 -1.141 -33.149 1.00 75.25 94 ALA A C 1
ATOM 773 O O . ALA A 1 94 ? 13.792 -1.715 -34.165 1.00 75.25 94 ALA A O 1
ATOM 774 N N . ASN A 1 95 ? 12.817 0.061 -33.198 1.00 71.69 95 ASN A N 1
ATOM 775 C CA . ASN A 1 95 ? 12.546 0.764 -34.457 1.00 71.69 95 ASN A CA 1
ATOM 776 C C . ASN A 1 95 ? 13.821 1.312 -35.123 1.00 71.69 95 ASN A C 1
ATOM 778 O O . ASN A 1 95 ? 13.920 1.307 -36.350 1.00 71.69 95 ASN A O 1
ATOM 782 N N . GLU A 1 96 ? 14.816 1.741 -34.342 1.00 65.81 96 GLU A N 1
ATOM 783 C CA . GLU A 1 96 ? 16.099 2.238 -34.864 1.00 65.81 96 GLU A CA 1
ATOM 784 C C . GLU A 1 96 ? 16.925 1.133 -35.548 1.00 65.81 96 GLU A C 1
ATOM 786 O O . GLU A 1 96 ? 17.577 1.386 -36.564 1.00 65.81 96 GLU A O 1
ATOM 791 N N . TYR A 1 97 ? 16.836 -0.113 -35.063 1.00 59.34 97 TYR A N 1
ATOM 792 C CA . TYR A 1 97 ? 17.512 -1.271 -35.669 1.00 59.34 97 TYR A CA 1
ATOM 793 C C . TYR A 1 97 ? 16.964 -1.657 -37.054 1.00 59.34 97 TYR A C 1
ATOM 795 O O . TYR A 1 97 ? 17.679 -2.286 -37.833 1.00 59.34 97 TYR A O 1
ATOM 803 N N . HIS A 1 98 ? 15.728 -1.279 -37.395 1.00 59.38 98 HIS A N 1
ATOM 804 C CA . HIS A 1 98 ? 15.136 -1.573 -38.705 1.00 59.38 98 HIS A CA 1
ATOM 805 C C . HIS A 1 98 ? 15.453 -0.519 -39.785 1.00 59.38 98 HIS A C 1
ATOM 807 O O . HIS A 1 98 ? 15.181 -0.766 -40.959 1.00 59.38 98 HIS A O 1
ATOM 813 N N . GLY A 1 99 ? 16.042 0.630 -39.421 1.00 57.66 99 GLY A N 1
ATOM 814 C CA . GLY A 1 99 ? 16.272 1.760 -40.335 1.00 57.66 99 GLY A CA 1
ATOM 815 C C . GLY A 1 99 ? 17.713 1.970 -40.822 1.00 57.66 99 GLY A C 1
ATOM 816 O O . GLY A 1 99 ? 17.920 2.737 -41.761 1.00 57.66 99 GLY A O 1
ATOM 817 N N . ARG A 1 100 ? 18.724 1.321 -40.227 1.00 54.69 100 ARG A N 1
ATOM 818 C CA . ARG A 1 100 ? 20.136 1.496 -40.620 1.00 54.69 100 ARG A CA 1
ATOM 819 C C . ARG A 1 100 ? 20.822 0.157 -40.857 1.00 54.69 100 ARG A C 1
ATOM 821 O O . ARG A 1 100 ? 20.920 -0.677 -39.964 1.00 54.69 100 ARG A O 1
ATOM 828 N N . GLY A 1 101 ? 21.281 -0.025 -42.093 1.00 52.69 101 GLY A N 1
ATOM 829 C CA . GLY A 1 101 ? 22.021 -1.195 -42.535 1.00 52.69 101 GLY A CA 1
ATOM 830 C C . GLY A 1 101 ? 23.233 -1.490 -41.654 1.00 52.69 101 GLY A C 1
ATOM 831 O O . GLY A 1 101 ? 23.989 -0.594 -41.302 1.00 52.69 101 GLY A O 1
ATOM 832 N N . GLN A 1 102 ? 23.347 -2.772 -41.310 1.00 56.25 102 GLN A N 1
ATOM 833 C CA . GLN A 1 102 ? 24.568 -3.550 -41.123 1.00 56.25 102 GLN A CA 1
ATOM 834 C C . GLN A 1 102 ? 25.843 -2.746 -40.810 1.00 56.25 102 GLN A C 1
ATOM 836 O O . GLN A 1 102 ? 26.703 -2.616 -41.665 1.00 56.25 102 GLN A O 1
ATOM 841 N N . ASP A 1 103 ? 26.017 -2.332 -39.555 1.00 50.00 103 ASP A N 1
ATOM 842 C CA . ASP A 1 103 ? 27.351 -2.267 -38.961 1.00 50.00 103 ASP A CA 1
ATOM 843 C C . ASP A 1 103 ? 27.312 -2.720 -37.500 1.00 50.00 103 ASP A C 1
ATOM 845 O O . ASP A 1 103 ? 26.540 -2.261 -36.657 1.00 50.00 103 ASP A O 1
ATOM 849 N N . ARG A 1 104 ? 28.109 -3.755 -37.249 1.00 57.72 104 ARG A N 1
ATOM 850 C CA . ARG A 1 104 ? 28.218 -4.508 -36.002 1.00 57.72 104 ARG A CA 1
ATOM 851 C C . ARG A 1 104 ? 28.843 -3.618 -34.932 1.00 57.72 104 ARG A C 1
ATOM 853 O O . ARG A 1 104 ? 29.915 -3.107 -35.185 1.00 57.72 104 ARG A O 1
ATOM 860 N N . HIS A 1 105 ? 28.253 -3.537 -33.736 1.00 45.78 105 HIS A N 1
ATOM 861 C CA . HIS A 1 105 ? 28.957 -3.642 -32.442 1.00 45.78 105 HIS A CA 1
ATOM 862 C C . HIS A 1 105 ? 27.955 -3.562 -31.261 1.00 45.78 105 HIS A C 1
ATOM 864 O O . HIS A 1 105 ? 27.569 -2.499 -30.800 1.00 45.78 105 HIS A O 1
ATOM 870 N N . HIS A 1 106 ? 27.552 -4.731 -30.750 1.00 47.25 106 HIS A N 1
ATOM 871 C CA . HIS A 1 106 ? 27.389 -5.014 -29.311 1.00 47.25 106 HIS A CA 1
ATOM 872 C C . HIS A 1 106 ? 26.530 -4.076 -28.420 1.00 47.25 106 HIS A C 1
ATOM 874 O O . HIS A 1 106 ? 26.825 -3.890 -27.239 1.00 47.25 106 HIS A O 1
ATOM 880 N N . GLY A 1 107 ? 25.397 -3.571 -28.908 1.00 49.84 107 GLY A N 1
ATOM 881 C CA . GLY A 1 107 ? 24.358 -2.992 -28.047 1.00 49.84 107 GLY A CA 1
ATOM 882 C C . GLY A 1 107 ? 23.561 -4.083 -27.325 1.00 49.84 107 GLY A C 1
ATOM 883 O O . GLY A 1 107 ? 22.505 -4.493 -27.794 1.00 49.84 107 GLY A O 1
ATOM 884 N N . LYS A 1 108 ? 24.081 -4.609 -26.209 1.00 53.62 108 LYS A N 1
ATOM 885 C CA . LYS A 1 108 ? 23.398 -5.599 -25.351 1.00 53.62 108 LYS A CA 1
ATOM 886 C C . LYS A 1 108 ? 21.942 -5.159 -25.069 1.00 53.62 108 LYS A C 1
ATOM 888 O O . LYS A 1 108 ? 21.723 -3.963 -24.875 1.00 53.62 108 LYS A O 1
ATOM 893 N N . PRO A 1 109 ? 20.958 -6.081 -24.967 1.00 56.69 109 PRO A N 1
ATOM 894 C CA . PRO A 1 109 ? 19.552 -5.768 -24.674 1.00 56.69 109 PRO A CA 1
ATOM 895 C C . PRO A 1 109 ? 19.350 -5.367 -23.200 1.00 56.69 109 PRO A C 1
ATOM 897 O O . PRO A 1 109 ? 18.554 -5.954 -22.465 1.00 56.69 109 PRO A O 1
ATOM 900 N N . THR A 1 110 ? 20.114 -4.381 -22.736 1.00 61.59 110 THR A N 1
ATOM 901 C CA . THR A 1 110 ? 20.149 -3.908 -21.352 1.00 61.59 110 THR A CA 1
ATOM 902 C C . THR A 1 110 ? 18.768 -3.410 -20.923 1.00 61.59 110 THR A C 1
ATOM 904 O O . THR A 1 110 ? 18.332 -3.730 -19.821 1.00 61.59 110 THR A O 1
ATOM 907 N N . GLY A 1 111 ? 18.018 -2.765 -21.826 1.00 72.44 111 GLY A N 1
ATOM 908 C CA . GLY A 1 111 ? 16.638 -2.336 -21.570 1.00 72.44 111 GLY A CA 1
ATOM 909 C C . GLY A 1 111 ? 15.675 -3.492 -21.275 1.00 72.44 111 GLY A C 1
ATOM 910 O O . GLY A 1 111 ? 14.892 -3.414 -20.334 1.00 72.44 111 GLY A O 1
ATOM 911 N N . VAL A 1 112 ? 15.780 -4.613 -22.001 1.00 81.94 112 VAL A N 1
ATOM 912 C CA . VAL A 1 112 ? 14.902 -5.786 -21.810 1.00 81.94 112 VAL A CA 1
ATOM 913 C C . VAL A 1 112 ? 15.169 -6.470 -20.470 1.00 81.94 112 VAL A C 1
ATOM 915 O O . VAL A 1 112 ? 14.240 -6.920 -19.797 1.00 81.94 112 VAL A O 1
ATOM 918 N N . VAL A 1 113 ? 16.439 -6.561 -20.069 1.00 85.38 113 VAL A N 1
ATOM 919 C CA . VAL A 1 113 ? 16.823 -7.169 -18.789 1.00 85.38 113 VAL A CA 1
ATOM 920 C C . VAL A 1 113 ? 16.361 -6.305 -17.618 1.00 85.38 113 VAL A C 1
ATOM 922 O O . VAL A 1 113 ? 15.769 -6.840 -16.679 1.00 85.38 113 VAL A O 1
ATOM 925 N N . GLU A 1 114 ? 16.581 -4.990 -17.675 1.00 85.69 114 GLU A N 1
ATOM 926 C CA . GLU A 1 114 ? 16.115 -4.071 -16.630 1.00 85.69 114 GLU A CA 1
ATOM 927 C C . GLU A 1 114 ? 14.583 -4.035 -16.546 1.00 85.69 114 GLU A C 1
ATOM 929 O O . GLU A 1 114 ? 14.034 -4.116 -15.446 1.00 85.69 114 GLU A O 1
ATOM 934 N N . HIS A 1 115 ? 13.881 -4.067 -17.683 1.00 90.31 115 HIS A N 1
ATOM 935 C CA . HIS A 1 115 ? 12.425 -4.203 -17.712 1.00 90.31 115 HIS A CA 1
ATOM 936 C C . HIS A 1 115 ? 11.947 -5.506 -17.045 1.00 90.31 115 HIS A C 1
ATOM 938 O O . HIS A 1 115 ? 11.087 -5.481 -16.164 1.00 90.31 115 HIS A O 1
ATOM 944 N N . ARG A 1 116 ? 12.545 -6.658 -17.385 1.00 91.62 116 ARG A N 1
ATOM 945 C CA . ARG A 1 116 ? 12.194 -7.948 -16.758 1.00 91.62 116 ARG A CA 1
ATOM 946 C C . ARG A 1 116 ? 12.417 -7.934 -15.247 1.00 91.62 116 ARG A C 1
ATOM 948 O O . ARG A 1 116 ? 11.566 -8.431 -14.508 1.00 91.62 116 ARG A O 1
ATOM 955 N N . LYS A 1 117 ? 13.533 -7.359 -14.782 1.00 92.31 117 LYS A N 1
ATOM 956 C CA . LYS A 1 117 ? 13.811 -7.191 -13.346 1.00 92.31 117 LYS A CA 1
ATOM 957 C C . LYS A 1 117 ? 12.758 -6.310 -12.680 1.00 92.31 117 LYS A C 1
ATOM 959 O O . LYS A 1 117 ? 12.281 -6.657 -11.602 1.00 92.31 117 LYS A O 1
ATOM 964 N N . LEU A 1 118 ? 12.384 -5.203 -13.316 1.00 93.38 118 LEU A N 1
ATOM 965 C CA . LEU A 1 118 ? 11.385 -4.274 -12.799 1.00 93.38 118 LEU A CA 1
ATOM 966 C C . LEU A 1 118 ? 10.006 -4.932 -12.664 1.00 93.38 118 LEU A C 1
ATOM 968 O O . LEU A 1 118 ? 9.402 -4.866 -11.595 1.00 93.38 118 LEU A O 1
ATOM 972 N N . VAL A 1 119 ? 9.542 -5.636 -13.700 1.00 95.56 119 VAL A N 1
ATOM 973 C CA . VAL A 1 119 ? 8.275 -6.385 -13.664 1.00 95.56 119 VAL A CA 1
ATOM 974 C C . VAL A 1 119 ? 8.306 -7.473 -12.592 1.00 95.56 119 VAL A C 1
ATOM 976 O O . VAL A 1 119 ? 7.320 -7.666 -11.880 1.00 95.56 119 VAL A O 1
ATOM 979 N N . HIS A 1 120 ? 9.431 -8.177 -12.443 1.00 96.12 120 HIS A N 1
ATOM 980 C CA . HIS A 1 120 ? 9.580 -9.184 -11.395 1.00 96.12 120 HIS A CA 1
ATOM 981 C C . HIS A 1 120 ? 9.466 -8.571 -9.991 1.00 96.12 120 HIS A C 1
ATOM 983 O O . HIS A 1 120 ? 8.677 -9.060 -9.184 1.00 96.12 120 HIS A O 1
ATOM 989 N N . ARG A 1 121 ? 10.170 -7.460 -9.725 1.00 95.50 121 ARG A N 1
ATOM 990 C CA . ARG A 1 121 ? 10.058 -6.720 -8.454 1.00 95.50 121 ARG A CA 1
ATOM 991 C C . ARG A 1 121 ? 8.640 -6.225 -8.204 1.00 95.50 121 ARG A C 1
ATOM 993 O O . ARG A 1 121 ? 8.148 -6.350 -7.090 1.00 95.50 121 ARG A O 1
ATOM 1000 N N . PHE A 1 122 ? 7.968 -5.715 -9.234 1.00 97.44 122 PHE A N 1
ATOM 1001 C CA . PHE A 1 122 ? 6.593 -5.250 -9.097 1.00 97.44 122 PHE A CA 1
ATOM 1002 C C . PHE A 1 122 ? 5.641 -6.391 -8.720 1.00 97.44 122 PHE A C 1
ATOM 1004 O O . PHE A 1 122 ? 4.830 -6.231 -7.814 1.00 97.44 122 PHE A O 1
ATOM 1011 N N . ARG A 1 123 ? 5.777 -7.570 -9.342 1.00 97.69 123 ARG A N 1
ATOM 1012 C CA . ARG A 1 123 ? 4.998 -8.763 -8.963 1.00 97.69 123 ARG A CA 1
ATOM 1013 C C . ARG A 1 123 ? 5.275 -9.206 -7.531 1.00 97.69 123 ARG A C 1
ATOM 1015 O O . ARG A 1 123 ? 4.333 -9.533 -6.819 1.00 97.69 123 ARG A O 1
ATOM 1022 N N . GLN A 1 124 ? 6.541 -9.204 -7.113 1.00 97.00 124 GLN A N 1
ATOM 1023 C CA . GLN A 1 124 ? 6.898 -9.521 -5.732 1.00 97.00 124 GLN A CA 1
ATOM 1024 C C . GLN A 1 124 ? 6.241 -8.535 -4.760 1.00 97.00 124 GLN A C 1
ATOM 1026 O O . GLN A 1 124 ? 5.593 -8.963 -3.809 1.00 97.00 124 GLN A O 1
ATOM 1031 N N . PHE A 1 125 ? 6.352 -7.236 -5.037 1.00 96.75 125 PHE A N 1
ATOM 1032 C CA . PHE A 1 125 ? 5.710 -6.198 -4.241 1.00 96.75 125 PHE A CA 1
ATOM 1033 C C . PHE A 1 125 ? 4.191 -6.414 -4.161 1.00 96.75 125 PHE A C 1
ATOM 1035 O O . PHE A 1 125 ? 3.645 -6.426 -3.067 1.00 96.75 125 PHE A O 1
ATOM 1042 N N . LEU A 1 126 ? 3.505 -6.678 -5.279 1.00 97.88 126 LEU A N 1
ATOM 1043 C CA . LEU A 1 126 ? 2.063 -6.961 -5.270 1.00 97.88 126 LEU A CA 1
ATOM 1044 C C . LEU A 1 126 ? 1.699 -8.188 -4.419 1.00 97.88 126 LEU A C 1
ATOM 1046 O O . LEU A 1 126 ? 0.691 -8.157 -3.720 1.00 97.88 126 LEU A O 1
ATOM 1050 N N . ALA A 1 127 ? 2.519 -9.240 -4.438 1.00 97.50 127 ALA A N 1
ATOM 1051 C CA . ALA A 1 127 ? 2.294 -10.421 -3.606 1.00 97.50 127 ALA A CA 1
ATOM 1052 C C . ALA A 1 127 ? 2.479 -10.117 -2.106 1.00 97.50 127 ALA A C 1
ATOM 1054 O O . ALA A 1 127 ? 1.783 -10.672 -1.256 1.00 97.50 127 ALA A O 1
ATOM 1055 N N . GLU A 1 128 ? 3.421 -9.240 -1.754 1.00 96.38 128 GLU A N 1
ATOM 1056 C CA . GLU A 1 128 ? 3.597 -8.753 -0.380 1.00 96.38 128 GLU A CA 1
ATOM 1057 C C . GLU A 1 128 ? 2.427 -7.860 0.057 1.00 96.38 128 GLU A C 1
ATOM 1059 O O . GLU A 1 128 ? 1.942 -7.987 1.185 1.00 96.38 128 GLU A O 1
ATOM 1064 N N . GLU A 1 129 ? 1.920 -7.020 -0.846 1.00 96.88 129 GLU A N 1
ATOM 1065 C CA . GLU A 1 129 ? 0.725 -6.208 -0.613 1.00 96.88 129 GLU A CA 1
ATOM 1066 C C . GLU A 1 129 ? -0.510 -7.071 -0.370 1.00 96.88 129 GLU A C 1
ATOM 1068 O O . GLU A 1 129 ? -1.220 -6.856 0.611 1.00 96.88 129 GLU A O 1
ATOM 1073 N N . GLU A 1 130 ? -0.748 -8.077 -1.210 1.00 96.38 130 GLU A N 1
ATOM 1074 C CA . GLU A 1 130 ? -1.855 -9.020 -1.044 1.00 96.38 130 GLU A CA 1
ATOM 1075 C C . GLU A 1 130 ? -1.806 -9.698 0.331 1.00 96.38 130 GLU A C 1
ATOM 1077 O O . GLU A 1 130 ? -2.810 -9.721 1.048 1.00 96.38 130 GLU A O 1
ATOM 1082 N N . LYS A 1 131 ? -0.626 -10.169 0.759 1.00 96.19 131 LYS A N 1
ATOM 1083 C CA . LYS A 1 131 ? -0.434 -10.757 2.095 1.00 96.19 131 LYS A CA 1
ATOM 1084 C C . LYS A 1 131 ? -0.750 -9.767 3.213 1.00 96.19 131 LYS A C 1
ATOM 1086 O O . LYS A 1 131 ? -1.397 -10.144 4.196 1.00 96.19 131 LYS A O 1
ATOM 1091 N N . PHE A 1 132 ? -0.294 -8.520 3.083 1.00 96.44 132 PHE A N 1
ATOM 1092 C CA . PHE A 1 132 ? -0.562 -7.470 4.062 1.00 96.44 132 PHE A CA 1
ATOM 1093 C C . PHE A 1 132 ? -2.065 -7.193 4.184 1.00 96.44 132 PHE A C 1
ATOM 1095 O O . PHE A 1 132 ? -2.598 -7.247 5.293 1.00 96.44 132 PHE A O 1
ATOM 1102 N N . TRP A 1 133 ? -2.751 -6.952 3.065 1.00 96.75 133 TRP A N 1
ATOM 1103 C CA . TRP A 1 133 ? -4.180 -6.630 3.052 1.00 96.75 133 TRP A CA 1
ATOM 1104 C C . TRP A 1 133 ? -5.041 -7.806 3.510 1.00 96.75 133 TRP A C 1
ATOM 1106 O O . TRP A 1 133 ? -5.935 -7.617 4.330 1.00 96.75 133 TRP A O 1
ATOM 1116 N N . THR A 1 134 ? -4.707 -9.027 3.095 1.00 96.00 134 THR A N 1
ATOM 1117 C CA . THR A 1 134 ? -5.360 -10.251 3.586 1.00 96.00 134 THR A CA 1
ATOM 1118 C C . THR A 1 134 ? -5.246 -10.355 5.107 1.00 96.00 134 THR A C 1
ATOM 1120 O O . THR A 1 134 ? -6.248 -10.482 5.812 1.00 96.00 134 THR A O 1
ATOM 1123 N N . SER A 1 135 ? -4.029 -10.196 5.640 1.00 95.88 135 SER A N 1
ATOM 1124 C CA . SER A 1 135 ? -3.785 -10.228 7.088 1.00 95.88 135 SER A CA 1
ATOM 1125 C C . SER A 1 135 ? -4.510 -9.103 7.830 1.00 95.88 135 SER A C 1
ATOM 1127 O O . SER A 1 135 ? -4.961 -9.298 8.962 1.00 95.88 135 SER A O 1
ATOM 1129 N N . LEU A 1 136 ? -4.617 -7.921 7.215 1.00 95.69 136 LEU A N 1
ATOM 1130 C CA . LEU A 1 136 ? -5.317 -6.773 7.781 1.00 95.69 136 LEU A CA 1
ATOM 1131 C C . LEU A 1 136 ? -6.809 -7.059 7.950 1.00 95.69 136 LEU A C 1
ATOM 1133 O O . LEU A 1 136 ? -7.343 -6.832 9.036 1.00 95.69 136 LEU A O 1
ATOM 1137 N N . VAL A 1 137 ? -7.467 -7.569 6.906 1.00 95.00 137 VAL A N 1
ATOM 1138 C CA . VAL A 1 137 ? -8.909 -7.846 6.944 1.00 95.00 137 VAL A CA 1
ATOM 1139 C C . VAL A 1 137 ? -9.213 -8.977 7.926 1.00 95.00 137 VAL A C 1
ATOM 1141 O O . VAL A 1 137 ? -10.103 -8.822 8.763 1.00 95.00 137 VAL A O 1
ATOM 1144 N N . VAL A 1 138 ? -8.428 -10.063 7.922 1.00 94.88 138 VAL A N 1
ATOM 1145 C CA . VAL A 1 138 ? -8.565 -11.152 8.912 1.00 94.88 138 VAL A CA 1
ATOM 1146 C C . VAL A 1 138 ? -8.431 -10.612 10.337 1.00 94.88 138 VAL A C 1
ATOM 1148 O O . VAL A 1 138 ? -9.227 -10.943 11.222 1.00 94.88 138 VAL A O 1
ATOM 1151 N N . ARG A 1 139 ? -7.452 -9.729 10.574 1.00 95.25 139 ARG A N 1
ATOM 1152 C CA . ARG A 1 139 ? -7.283 -9.077 11.876 1.00 95.25 139 ARG A CA 1
ATOM 1153 C C . ARG A 1 139 ? -8.483 -8.206 12.233 1.00 95.25 139 ARG A C 1
ATOM 1155 O O . ARG A 1 139 ? -8.914 -8.272 13.378 1.00 95.25 139 ARG A O 1
ATOM 1162 N N . ALA A 1 140 ? -9.025 -7.432 11.297 1.00 94.19 140 ALA A N 1
ATOM 1163 C CA . ALA A 1 140 ? -10.191 -6.590 11.543 1.00 94.19 140 ALA A CA 1
ATOM 1164 C C . ALA A 1 140 ? -11.421 -7.410 11.933 1.00 94.19 140 ALA A C 1
ATOM 1166 O O . ALA A 1 140 ? -12.016 -7.143 12.978 1.00 94.19 140 ALA A O 1
ATOM 1167 N N . VAL A 1 141 ? -11.729 -8.465 11.178 1.00 94.44 141 VAL A N 1
ATOM 1168 C CA . VAL A 1 141 ? -12.837 -9.375 11.499 1.00 94.44 141 VAL A CA 1
ATOM 1169 C C . VAL A 1 141 ? -12.665 -9.991 12.885 1.00 94.44 141 VAL A C 1
ATOM 1171 O O . VAL A 1 141 ? -13.611 -10.024 13.670 1.00 94.44 141 VAL A O 1
ATOM 1174 N N . ARG A 1 142 ? -11.446 -10.412 13.236 1.00 93.88 142 ARG A N 1
ATOM 1175 C CA . ARG A 1 142 ? -11.163 -10.996 14.552 1.00 93.88 142 ARG A CA 1
ATOM 1176 C C . ARG A 1 142 ? -11.250 -9.983 15.698 1.00 93.88 142 ARG A C 1
ATOM 1178 O O . ARG A 1 142 ? -11.822 -10.304 16.735 1.00 93.88 142 ARG A O 1
ATOM 1185 N N . VAL A 1 143 ? -10.643 -8.804 15.547 1.00 94.44 143 VAL A N 1
ATOM 1186 C CA . VAL A 1 143 ? -10.564 -7.777 16.604 1.00 94.44 143 VAL A CA 1
ATOM 1187 C C . VAL A 1 143 ? -11.941 -7.189 16.894 1.00 94.44 143 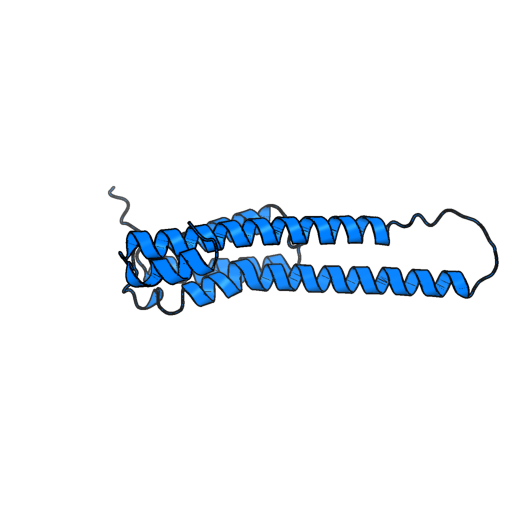VAL A C 1
ATOM 1189 O O . VAL A 1 143 ? -12.293 -7.023 18.059 1.00 94.44 143 VAL A O 1
ATOM 1192 N N . PHE A 1 144 ? -12.732 -6.937 15.851 1.00 93.38 144 PHE A N 1
ATOM 1193 C CA . PHE A 1 144 ? -14.062 -6.340 15.975 1.00 93.38 144 PHE A CA 1
ATOM 1194 C C . PHE A 1 144 ? -15.202 -7.364 16.034 1.00 93.38 144 PHE A C 1
ATOM 1196 O O . PHE A 1 144 ? -16.351 -6.965 16.171 1.00 93.38 144 PHE A O 1
ATOM 1203 N N . ARG A 1 145 ? -14.888 -8.670 15.992 1.00 93.94 145 ARG A N 1
ATOM 1204 C CA . ARG A 1 145 ? -15.857 -9.782 16.037 1.00 93.94 145 ARG A CA 1
ATOM 1205 C C . ARG A 1 145 ? -16.951 -9.669 14.967 1.00 93.94 145 ARG A C 1
ATOM 1207 O O . ARG A 1 145 ? -18.129 -9.836 15.256 1.00 93.94 145 ARG A O 1
ATOM 1214 N N . LEU A 1 146 ? -16.536 -9.388 13.735 1.00 93.19 146 LEU A N 1
ATOM 1215 C CA . LEU A 1 146 ? -17.429 -9.220 12.583 1.00 93.19 146 LEU A CA 1
ATOM 1216 C C . LEU A 1 146 ? -17.770 -10.589 11.979 1.00 93.19 146 LEU A C 1
ATOM 1218 O O . LEU A 1 146 ? -17.305 -10.942 10.892 1.00 93.19 146 LEU A O 1
ATOM 1222 N N . ASP A 1 147 ? -18.511 -11.413 12.714 1.00 92.44 147 ASP A N 1
ATOM 1223 C CA . ASP A 1 147 ? -18.826 -12.784 12.297 1.00 92.44 147 ASP A CA 1
ATOM 1224 C C . ASP A 1 147 ? -19.613 -12.829 10.974 1.00 92.44 147 ASP A C 1
ATOM 1226 O O . ASP A 1 147 ? -19.427 -13.741 10.164 1.00 92.44 147 ASP A O 1
ATOM 1230 N N . GLU A 1 148 ? -20.400 -11.793 10.698 1.00 93.62 148 GLU A N 1
ATOM 1231 C CA . GLU A 1 148 ? -21.119 -11.567 9.446 1.00 93.62 148 GLU A CA 1
ATOM 1232 C C . GLU A 1 148 ? -20.205 -11.420 8.219 1.00 93.62 148 GLU A C 1
ATOM 1234 O O . GLU A 1 148 ? -20.637 -11.685 7.098 1.00 93.62 148 GLU A O 1
ATOM 1239 N N . ALA A 1 149 ? -18.934 -11.048 8.404 1.00 92.75 149 ALA A N 1
ATOM 1240 C CA . ALA A 1 149 ? -17.972 -10.899 7.313 1.00 92.75 149 ALA A CA 1
ATOM 1241 C C . ALA A 1 149 ? -17.292 -12.225 6.922 1.00 92.75 149 ALA A C 1
ATOM 1243 O O . ALA A 1 149 ? -16.642 -12.304 5.875 1.00 92.75 149 ALA A O 1
ATOM 1244 N N . ARG A 1 150 ? -17.441 -13.292 7.723 1.00 89.56 150 ARG A N 1
ATOM 1245 C CA . ARG A 1 150 ? -16.794 -14.595 7.475 1.00 89.56 150 ARG A CA 1
ATOM 1246 C C . ARG A 1 150 ? -17.180 -15.242 6.139 1.00 89.56 150 ARG A C 1
ATOM 1248 O O . ARG A 1 150 ? -16.274 -15.733 5.468 1.00 89.56 150 ARG A O 1
ATOM 1255 N N . PRO A 1 151 ? -18.456 -15.234 5.697 1.00 92.94 151 PRO A N 1
ATOM 1256 C CA . PRO A 1 151 ? -18.815 -15.787 4.392 1.00 92.94 151 PRO A CA 1
ATOM 1257 C C . PRO A 1 151 ? -18.142 -15.038 3.235 1.00 92.94 151 PRO A C 1
ATOM 1259 O O . PRO A 1 151 ? -17.725 -15.658 2.260 1.00 92.94 151 PRO A O 1
ATOM 1262 N N . ALA A 1 152 ? -17.988 -13.715 3.359 1.00 93.25 152 ALA A N 1
ATOM 1263 C CA . ALA A 1 152 ? -17.302 -12.904 2.357 1.00 93.25 152 ALA A CA 1
ATOM 1264 C C . ALA A 1 152 ? -15.799 -13.221 2.298 1.00 93.25 152 ALA A C 1
ATOM 1266 O O . ALA A 1 152 ? -15.244 -13.324 1.207 1.00 93.25 152 ALA A O 1
ATOM 1267 N N . LEU A 1 153 ? -15.150 -13.442 3.448 1.00 91.31 153 LEU A N 1
ATOM 1268 C CA . LEU A 1 153 ? -13.751 -13.886 3.496 1.00 91.31 153 LEU A CA 1
ATOM 1269 C C . LEU A 1 153 ? -13.559 -15.248 2.821 1.00 91.31 153 LEU A C 1
ATOM 1271 O O . LEU A 1 153 ? -12.675 -15.390 1.976 1.00 91.31 153 LEU A O 1
ATOM 1275 N N . ALA A 1 154 ? -14.438 -16.209 3.112 1.00 91.69 154 ALA A N 1
ATOM 1276 C CA . ALA A 1 154 ? -14.403 -17.528 2.486 1.00 91.69 154 ALA A CA 1
ATOM 1277 C C . ALA A 1 154 ? -14.573 -17.448 0.957 1.00 91.69 154 ALA A C 1
ATOM 1279 O O . ALA A 1 154 ? -13.835 -18.102 0.223 1.00 91.69 154 ALA A O 1
ATOM 1280 N N . ALA A 1 155 ? -15.483 -16.598 0.464 1.00 93.31 155 ALA A N 1
ATOM 1281 C CA . ALA A 1 155 ? -15.678 -16.378 -0.973 1.00 93.31 155 ALA A CA 1
ATOM 1282 C C . ALA A 1 155 ? -14.435 -15.793 -1.673 1.00 93.31 155 ALA A C 1
ATOM 1284 O O . ALA A 1 155 ? -14.226 -16.026 -2.862 1.00 93.31 155 ALA A O 1
ATOM 1285 N N . LEU A 1 156 ? -13.598 -15.060 -0.934 1.00 90.69 156 LEU A N 1
ATOM 1286 C CA . LEU A 1 156 ? -12.333 -14.501 -1.413 1.00 90.69 156 LEU A CA 1
ATOM 1287 C C . LEU A 1 156 ? -11.134 -15.443 -1.197 1.00 90.69 156 LEU A C 1
ATOM 1289 O O . LEU A 1 156 ? -10.007 -15.054 -1.492 1.00 90.69 156 LEU A O 1
ATOM 1293 N N . ASN A 1 157 ? -11.354 -16.671 -0.708 1.00 91.44 157 ASN A N 1
ATOM 1294 C CA . ASN A 1 157 ? -10.307 -17.614 -0.290 1.00 91.44 157 ASN A CA 1
ATOM 1295 C C . ASN A 1 157 ? -9.354 -17.039 0.773 1.00 91.44 157 ASN A C 1
ATOM 1297 O O . ASN A 1 157 ? -8.166 -17.369 0.814 1.00 91.44 157 ASN A O 1
ATOM 1301 N N . ILE A 1 158 ? -9.883 -16.180 1.644 1.00 87.69 158 ILE A N 1
ATOM 1302 C CA . ILE A 1 158 ? -9.176 -15.615 2.788 1.00 87.69 158 ILE A CA 1
ATOM 1303 C C . ILE A 1 158 ? -9.615 -16.393 4.032 1.00 87.69 158 ILE A C 1
ATOM 1305 O O . ILE A 1 158 ? -10.784 -16.340 4.410 1.00 87.69 158 ILE A O 1
ATOM 1309 N N . ASN A 1 159 ? -8.680 -17.118 4.652 1.00 72.25 159 ASN A N 1
ATOM 1310 C CA . ASN A 1 159 ? -8.924 -17.940 5.844 1.00 72.25 159 ASN A CA 1
ATOM 1311 C C . ASN A 1 159 ? -8.430 -17.263 7.127 1.00 72.25 159 ASN A C 1
ATOM 1313 O O . ASN A 1 159 ? -7.322 -16.676 7.094 1.00 72.25 159 ASN A O 1
#

Sequence (159 aa):
MVDSAPTPASIAKDTKGYTQSLKDYLKKHEPWEREIEFQRTNLRRQFLQLLFVHPYAKESKDADHSLWLTTSYFIISAYKQRIAAADAVIHQTANEYHGRGQDRHHGKPTGVVEHRKLVHRFRQFLAEEEKFWTSLVVRAVRVFRLDEARPALAALNIN

pLDDT: mean 87.42, std 13.53, range [37.28, 97.88]

Radius of gyration: 21.51 Å; chains: 1; bounding box: 50×32×76 Å

Secondary structure (DSSP, 8-state):
---PPPPHHHHHHHHHHHHHHHHHHHTTS-TT-HHHHHHHHHHHHHHHHHHHHSTTSGGGTTHHHHHIIIIIIHHHHHHHHHHHHHHHHHHHHHHHHTTS---------HHHHHHHHHHHHHHHHHHHHHHHHHHHHHHHHHHHT-GGGHHHHHHTT--

InterPro domains:
  IPR011990 Tetratricopeptide-like helical domain superfamily [G3DSA:1.25.40.10] (11-158)
  IPR011990 Tetratricopeptide-like helical domain superfamily [SSF48452] (22-153)
  IPR019458 Telomerase activating protein Est1-like, N-terminal [PF10374] (63-154)